Protein AF-A0A9D4T9C3-F1 (afdb_monomer)

Radius of gyration: 26.46 Å; Cα contacts (8 Å, |Δi|>4): 217; chains: 1; bounding box: 83×64×47 Å

Foldseek 3Di:
DDDDDDDDDDPPDDDDDDPPPPDPPPDPDDDPDLAFFKAQWDKDFCVPDPDDCVPCLAQVPDPVRIDGDDSLFFKWKWKWKDKVNHTGIIGIDTHNDFDWDWDWDDDPIIIIITMDIDGRDRRDHDPDDD

Mean predicted aligned error: 14.0 Å

Nearest PDB structures (foldseek):
  2l03-assembly1_A  TM=7.413E-01  e=9.273E-03  Homo sapiens
  2i9b-assembly4_H  TM=7.709E-01  e=1.738E-02  Homo sapiens
  6ion-assembly1_A  TM=6.805E-01  e=1.464E-02  Homo sapiens
  6oaz-assembly1_E  TM=6.525E-01  e=1.383E-02  Homo sapiens

pLDDT: mean 76.68, std 19.52, range [35.78, 95.0]

Secondary structure (DSSP, 8-state):
-------------------------------SS----EEE-EEEETTTSPP-TT-HHHH---GGGEEEPPTT--EEEEEEEEETTEEEEEEEEEESS---EEEEE-SSS-EEEEEEEEES-TT-------

Organism: Rhipicephalus sanguineus (NCBI:txid34632)

Sequence (130 aa):
MGRTCLLVTACLLVAASTVVRAQKRAGDTDFYFGTRVRCHTCDADFTIEKFSVEHPCLVGQRERDVAYCSVNSNFCKVEVTRLNGVLVTYSRRCADKCSPNCYEKGFGMLREQCTYCCRRNPACGEKRKP

Solvent-accessible surface area (backbone atoms only — not comparable to full-atom values): 8320 Å² total; per-residue (Å²): 136,88,85,90,80,88,82,91,78,88,84,85,77,84,79,88,82,87,80,80,78,82,75,83,74,81,80,86,80,81,78,97,62,96,69,61,27,41,19,39,58,41,78,46,53,43,82,82,42,85,80,56,86,79,35,60,75,76,62,64,83,50,80,86,48,49,42,79,35,55,88,73,22,56,28,28,35,32,42,38,33,24,50,74,82,43,76,35,36,44,35,32,34,69,24,63,74,73,72,67,46,71,49,76,49,68,84,96,53,44,36,36,42,35,34,40,59,31,72,62,41,42,85,62,66,82,86,75,78,130

Structure (mmCIF, N/CA/C/O backbone):
data_AF-A0A9D4T9C3-F1
#
_entry.id   AF-A0A9D4T9C3-F1
#
loop_
_atom_site.group_PDB
_atom_site.id
_atom_site.type_symbol
_atom_site.label_atom_id
_atom_site.label_alt_id
_atom_site.label_comp_id
_atom_site.label_asym_id
_atom_site.label_entity_id
_atom_site.label_seq_id
_atom_site.pdbx_PDB_ins_code
_atom_site.Cartn_x
_atom_site.Cartn_y
_atom_site.Cartn_z
_atom_site.occupancy
_atom_site.B_iso_or_equiv
_atom_site.auth_seq_id
_atom_site.auth_comp_id
_atom_site.auth_asym_id
_atom_site.auth_atom_id
_atom_site.pdbx_PDB_model_num
ATOM 1 N N . MET A 1 1 ? 65.565 -52.895 27.177 1.00 40.53 1 MET A N 1
ATOM 2 C CA . MET A 1 1 ? 66.520 -52.455 26.133 1.00 40.53 1 MET A CA 1
ATOM 3 C C . MET A 1 1 ? 65.801 -52.502 24.786 1.00 40.53 1 MET A C 1
ATOM 5 O O . MET A 1 1 ? 65.152 -53.505 24.541 1.00 40.53 1 MET A O 1
ATOM 9 N N . GLY A 1 2 ? 65.884 -51.431 23.976 1.00 39.91 2 GLY A N 1
ATOM 10 C CA . GLY A 1 2 ? 65.265 -51.291 22.633 1.00 39.91 2 GLY A CA 1
ATOM 11 C C . GLY A 1 2 ? 63.820 -50.761 22.683 1.00 39.91 2 GLY A C 1
ATOM 12 O O . GLY A 1 2 ? 62.939 -51.532 23.018 1.00 39.91 2 GLY A O 1
ATOM 13 N N . ARG A 1 3 ? 63.461 -49.468 22.589 1.00 46.53 3 ARG A N 1
ATOM 14 C CA . ARG A 1 3 ? 63.730 -48.352 21.645 1.00 46.53 3 ARG A CA 1
ATOM 15 C C . ARG A 1 3 ? 63.112 -48.514 20.236 1.00 46.53 3 ARG A C 1
ATOM 17 O O . ARG A 1 3 ? 63.679 -49.222 19.417 1.00 46.53 3 ARG A O 1
ATOM 24 N N . THR A 1 4 ? 62.077 -47.680 19.984 1.00 46.41 4 THR A N 1
ATOM 25 C CA . THR A 1 4 ? 61.713 -46.956 18.724 1.00 46.41 4 THR A CA 1
ATOM 26 C C . THR A 1 4 ? 61.231 -47.791 17.516 1.00 46.41 4 THR A C 1
ATOM 28 O O . THR A 1 4 ? 61.743 -48.870 17.296 1.00 46.41 4 THR A O 1
ATOM 31 N N . CYS A 1 5 ? 60.278 -47.395 16.654 1.00 42.78 5 CYS A N 1
ATOM 32 C CA . CYS A 1 5 ? 59.770 -46.078 16.244 1.00 42.78 5 CYS A CA 1
ATOM 33 C C . CYS A 1 5 ? 58.442 -46.219 15.441 1.00 42.78 5 CYS A C 1
ATOM 35 O O . CYS A 1 5 ? 58.304 -47.191 14.713 1.00 42.78 5 CYS A O 1
ATOM 37 N N . LEU A 1 6 ? 57.562 -45.203 15.537 1.00 45.16 6 LEU A N 1
ATOM 38 C CA . LEU A 1 6 ? 56.653 -44.621 14.509 1.00 45.16 6 LEU A CA 1
ATOM 39 C C . LEU A 1 6 ? 55.773 -45.580 13.663 1.00 45.16 6 LEU A C 1
ATOM 41 O O . LEU A 1 6 ? 56.267 -46.395 12.903 1.00 45.16 6 LEU A O 1
ATOM 45 N N . LEU A 1 7 ? 54.443 -45.458 13.661 1.00 48.38 7 LEU A N 1
ATOM 46 C CA . LEU A 1 7 ? 53.737 -44.366 12.979 1.00 48.38 7 LEU A CA 1
ATOM 47 C C . LEU A 1 7 ? 52.350 -44.109 13.595 1.00 48.38 7 LEU A C 1
ATOM 49 O O . LEU A 1 7 ? 51.458 -44.952 13.594 1.00 48.38 7 LEU A O 1
ATOM 53 N N . VAL A 1 8 ? 52.192 -42.877 14.070 1.00 51.91 8 VAL A N 1
ATOM 54 C CA . VAL A 1 8 ? 50.925 -42.173 14.263 1.00 51.91 8 VAL A CA 1
ATOM 55 C C . VAL A 1 8 ? 50.353 -41.859 12.883 1.00 51.91 8 VAL A C 1
ATOM 57 O O . VAL A 1 8 ? 51.061 -41.250 12.087 1.00 51.91 8 VAL A O 1
ATOM 60 N N . THR A 1 9 ? 49.094 -42.202 12.602 1.00 54.12 9 THR A N 1
ATOM 61 C CA . THR A 1 9 ? 48.197 -41.375 11.764 1.00 54.12 9 THR A CA 1
ATOM 62 C C . THR A 1 9 ? 46.753 -41.886 11.802 1.00 54.12 9 THR A C 1
ATOM 64 O O . THR A 1 9 ? 46.384 -42.875 11.184 1.00 54.12 9 THR A O 1
ATOM 67 N N . ALA A 1 10 ? 45.954 -41.180 12.602 1.00 50.75 10 ALA A N 1
ATOM 68 C CA . ALA A 1 10 ? 44.558 -40.802 12.389 1.00 50.75 10 ALA A CA 1
ATOM 69 C C . ALA A 1 10 ? 43.784 -41.460 11.222 1.00 50.75 10 ALA A C 1
ATOM 71 O O . ALA A 1 10 ? 43.971 -41.118 10.059 1.00 50.75 10 ALA A O 1
ATOM 72 N N . CYS A 1 11 ? 42.773 -42.258 11.571 1.00 45.22 11 CYS A N 1
ATOM 73 C CA . CYS A 1 11 ? 41.548 -42.425 10.778 1.00 45.22 11 CYS A CA 1
ATOM 74 C C . CYS A 1 11 ? 40.324 -42.200 11.680 1.00 45.22 11 CYS A C 1
ATOM 76 O O . CYS A 1 11 ? 39.474 -43.062 11.876 1.00 45.22 11 CYS A O 1
ATOM 78 N N . LEU A 1 12 ? 40.263 -41.004 12.268 1.00 51.00 12 LEU A N 1
ATOM 79 C CA . LEU A 1 12 ? 38.994 -40.362 12.595 1.00 51.00 12 LEU A CA 1
ATOM 80 C C . LEU A 1 12 ? 38.427 -39.877 11.268 1.00 51.00 12 LEU A C 1
ATOM 82 O O . LEU A 1 12 ? 39.085 -39.060 10.641 1.00 51.00 12 LEU A O 1
ATOM 86 N N . LEU A 1 13 ? 37.261 -40.371 10.858 1.00 49.94 13 LEU A N 1
ATOM 87 C CA . LEU A 1 13 ? 36.259 -39.634 10.077 1.00 49.94 13 LEU A CA 1
ATOM 88 C C . LEU A 1 13 ? 34.999 -40.508 9.997 1.00 49.94 13 LEU A C 1
ATOM 90 O O . LEU A 1 13 ? 34.750 -41.232 9.036 1.00 49.94 13 LEU A O 1
ATOM 94 N N . VAL A 1 14 ? 34.225 -40.457 11.082 1.00 55.19 14 VAL A N 1
ATOM 95 C CA . VAL A 1 14 ? 32.841 -40.930 11.107 1.00 55.19 14 VAL A CA 1
ATOM 96 C C . VAL A 1 14 ? 32.011 -40.039 10.185 1.00 55.19 14 VAL A C 1
ATOM 98 O O . VAL A 1 14 ? 32.175 -38.820 10.135 1.00 55.19 14 VAL A O 1
ATOM 101 N N . ALA A 1 15 ? 31.161 -40.710 9.424 1.00 52.00 15 ALA A N 1
ATOM 102 C CA . ALA A 1 15 ? 30.376 -40.211 8.320 1.00 52.00 15 ALA A CA 1
ATOM 103 C C . ALA A 1 15 ? 29.289 -39.185 8.694 1.00 52.00 15 ALA A C 1
ATOM 105 O O . ALA A 1 15 ? 28.747 -39.179 9.794 1.00 52.00 15 ALA A O 1
ATOM 106 N N . ALA A 1 16 ? 28.901 -38.444 7.651 1.00 50.81 16 ALA A N 1
ATOM 107 C CA . ALA A 1 16 ? 27.550 -37.968 7.358 1.00 50.81 16 ALA A CA 1
ATOM 108 C C . ALA A 1 16 ? 26.946 -36.870 8.251 1.00 50.81 16 ALA A C 1
ATOM 110 O O . ALA A 1 16 ? 26.355 -37.135 9.291 1.00 50.81 16 ALA A O 1
ATOM 111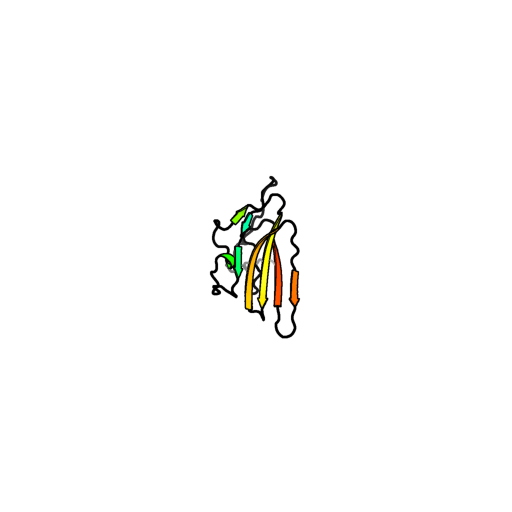 N N . SER A 1 17 ? 26.955 -35.636 7.728 1.00 51.56 17 SER A N 1
ATOM 112 C CA . SER A 1 17 ? 25.736 -34.839 7.465 1.00 51.56 17 SER A CA 1
ATOM 113 C C . SER A 1 17 ? 26.111 -33.502 6.814 1.00 51.56 17 SER A C 1
ATOM 115 O O . SER A 1 17 ? 26.221 -32.469 7.470 1.00 51.56 17 SER A O 1
ATOM 117 N N . THR A 1 18 ? 26.312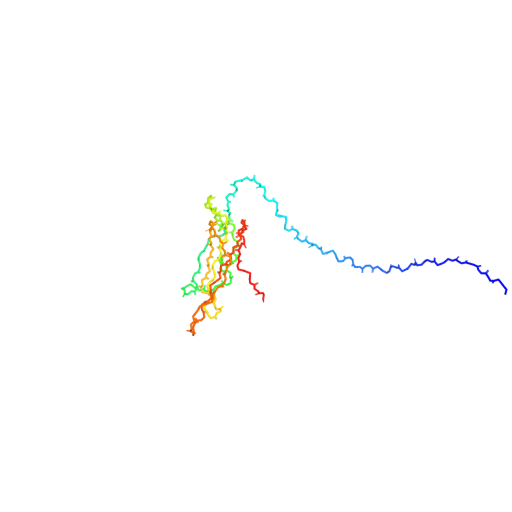 -33.498 5.496 1.00 46.03 18 THR A N 1
ATOM 118 C CA . THR A 1 18 ? 26.357 -32.258 4.710 1.00 46.03 18 THR A CA 1
ATOM 119 C C . THR A 1 18 ? 24.937 -31.715 4.570 1.00 46.03 18 THR A C 1
ATOM 121 O O . THR A 1 18 ? 24.193 -32.113 3.675 1.00 46.03 18 THR A O 1
ATOM 124 N N . VAL A 1 19 ? 24.542 -30.804 5.460 1.00 52.47 19 VAL A N 1
ATOM 125 C CA . VAL A 1 19 ? 23.332 -29.993 5.281 1.00 52.47 19 VAL A CA 1
ATOM 126 C C . VAL A 1 19 ? 23.612 -28.979 4.171 1.00 52.47 19 VAL A C 1
ATOM 128 O O . VAL A 1 19 ? 24.205 -27.924 4.394 1.00 52.47 19 VAL A O 1
ATOM 131 N N . VAL A 1 20 ? 23.196 -29.313 2.949 1.00 50.22 20 VAL A N 1
ATOM 132 C CA . VAL A 1 20 ? 23.179 -28.397 1.804 1.00 50.22 20 VAL A CA 1
ATOM 133 C C . VAL A 1 20 ? 22.111 -27.332 2.069 1.00 50.22 20 VAL A C 1
ATOM 135 O O . VAL A 1 20 ? 20.932 -27.514 1.776 1.00 50.22 20 VAL A O 1
ATOM 138 N N . ARG A 1 21 ? 22.504 -26.194 2.654 1.00 48.88 21 ARG A N 1
ATOM 139 C CA . ARG A 1 21 ? 21.668 -24.986 2.663 1.00 48.88 21 ARG A CA 1
ATOM 140 C C . ARG A 1 21 ? 21.647 -24.411 1.249 1.00 48.88 21 ARG A C 1
ATOM 142 O O . ARG A 1 21 ? 22.556 -23.687 0.849 1.00 48.88 21 ARG A O 1
ATOM 149 N N . ALA A 1 22 ? 20.591 -24.723 0.505 1.00 44.25 22 ALA A N 1
ATOM 150 C CA . ALA A 1 22 ? 20.245 -24.037 -0.731 1.00 44.25 22 ALA A CA 1
ATOM 151 C C . ALA A 1 22 ? 19.934 -22.561 -0.417 1.00 44.25 22 ALA A C 1
ATOM 153 O O . ALA A 1 22 ? 18.824 -22.202 -0.026 1.00 44.25 22 ALA A O 1
ATOM 154 N N . GLN A 1 23 ? 20.936 -21.689 -0.544 1.00 48.19 23 GLN A N 1
ATOM 155 C CA . GLN A 1 23 ? 20.711 -20.249 -0.575 1.00 48.19 23 GLN A CA 1
ATOM 156 C C . GLN A 1 23 ? 19.965 -19.909 -1.868 1.00 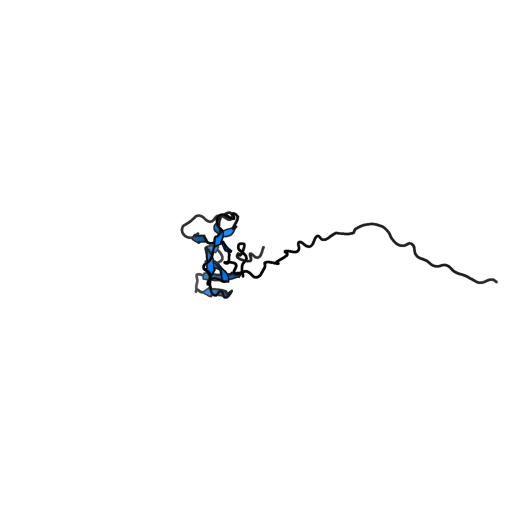48.19 23 GLN A C 1
ATOM 158 O O . GLN A 1 23 ? 20.539 -19.937 -2.956 1.00 48.19 23 GLN A O 1
ATOM 163 N N . LYS A 1 24 ? 18.678 -19.573 -1.744 1.00 41.34 24 LYS A N 1
ATOM 164 C CA . LYS A 1 24 ? 17.878 -18.951 -2.803 1.00 41.34 24 LYS A CA 1
ATOM 165 C C . LYS A 1 24 ? 18.482 -17.574 -3.105 1.00 41.34 24 LYS A C 1
ATOM 167 O O . LYS A 1 24 ? 18.118 -16.578 -2.487 1.00 41.34 24 LYS A O 1
ATOM 172 N N . ARG A 1 25 ? 19.460 -17.530 -4.012 1.00 46.47 25 ARG A N 1
ATOM 173 C CA . ARG A 1 25 ? 19.984 -16.288 -4.587 1.00 46.47 25 ARG A CA 1
ATOM 174 C C . ARG A 1 25 ? 18.878 -15.692 -5.453 1.00 46.47 25 ARG A C 1
ATOM 176 O O . ARG A 1 25 ? 18.630 -16.174 -6.553 1.00 46.47 25 ARG A O 1
ATOM 183 N N . ALA A 1 26 ? 18.193 -14.675 -4.941 1.00 47.91 26 ALA A N 1
ATOM 184 C CA . ALA A 1 26 ? 17.458 -13.753 -5.793 1.00 47.91 26 ALA A CA 1
ATOM 185 C C . ALA A 1 26 ? 18.510 -12.980 -6.599 1.00 47.91 26 ALA A C 1
ATOM 187 O O . ALA A 1 26 ? 19.133 -12.051 -6.090 1.00 47.91 26 ALA A O 1
ATOM 188 N N . GLY A 1 27 ? 18.796 -13.467 -7.806 1.00 40.28 27 GLY A N 1
ATOM 189 C CA . GLY A 1 27 ? 19.576 -12.734 -8.790 1.00 40.28 27 GLY A CA 1
ATOM 190 C C . GLY A 1 27 ? 18.757 -11.539 -9.249 1.00 40.28 27 GLY A C 1
ATOM 191 O O . GLY A 1 27 ? 17.808 -11.705 -10.005 1.00 40.28 27 GLY A O 1
ATOM 192 N N . ASP A 1 28 ? 19.104 -10.360 -8.748 1.00 47.97 28 ASP A N 1
ATOM 193 C CA . ASP A 1 28 ? 18.671 -9.088 -9.315 1.00 47.97 28 ASP A CA 1
ATOM 194 C C . ASP A 1 28 ? 19.745 -8.660 -10.321 1.00 47.97 28 ASP A C 1
ATOM 196 O O . ASP A 1 28 ? 20.737 -8.012 -9.986 1.00 47.97 28 ASP A O 1
ATOM 200 N N . THR A 1 29 ? 19.603 -9.150 -11.548 1.00 54.31 29 THR A N 1
ATOM 201 C CA . THR A 1 29 ? 20.346 -8.659 -12.710 1.00 54.31 29 THR A CA 1
ATOM 202 C C . THR A 1 29 ? 19.337 -8.237 -13.757 1.00 54.31 29 THR A C 1
ATOM 204 O O . THR A 1 29 ? 19.096 -8.982 -14.702 1.00 54.31 29 THR A O 1
ATOM 207 N N . ASP A 1 30 ? 18.763 -7.044 -13.601 1.00 50.00 30 ASP A N 1
ATOM 208 C CA . ASP A 1 30 ? 17.965 -6.426 -14.658 1.00 50.00 30 ASP A CA 1
ATOM 209 C C . ASP A 1 30 ? 18.691 -5.234 -15.301 1.00 50.00 30 ASP A C 1
ATOM 211 O O . ASP A 1 30 ? 18.875 -4.152 -14.740 1.00 50.00 30 ASP A O 1
ATOM 215 N N . PHE A 1 31 ? 19.112 -5.528 -16.529 1.00 44.06 31 PHE A N 1
ATOM 216 C CA . PHE A 1 31 ? 19.665 -4.716 -17.604 1.00 44.06 31 PHE A CA 1
ATOM 217 C C . PHE A 1 31 ? 19.217 -3.240 -17.673 1.00 44.06 31 PHE A C 1
ATOM 219 O O . PHE A 1 31 ? 18.037 -2.888 -17.596 1.00 44.06 31 PHE A O 1
ATOM 226 N N . TYR A 1 32 ? 20.194 -2.376 -17.962 1.00 51.34 32 TYR A N 1
ATOM 227 C CA . TYR A 1 32 ? 20.041 -0.955 -18.277 1.00 51.34 32 TYR A CA 1
ATOM 228 C C . TYR A 1 32 ? 19.405 -0.738 -19.665 1.00 51.34 32 TYR A C 1
ATOM 230 O O . TYR A 1 32 ? 20.115 -0.554 -20.645 1.00 51.34 32 TYR A O 1
ATOM 238 N N . PHE A 1 33 ? 18.073 -0.705 -19.752 1.00 46.19 33 PHE A N 1
ATOM 239 C CA . PHE A 1 33 ? 17.349 -0.168 -20.917 1.00 46.19 33 PHE A CA 1
ATOM 240 C C . PHE A 1 33 ? 16.020 0.451 -20.492 1.00 46.19 33 PHE A C 1
ATOM 242 O O . PHE A 1 33 ? 15.016 -0.244 -20.496 1.00 46.19 33 PHE A O 1
ATOM 249 N N . GLY A 1 34 ? 16.000 1.741 -20.126 1.00 56.97 34 GLY A N 1
ATOM 250 C CA . GLY A 1 34 ? 14.783 2.582 -20.095 1.00 56.97 34 GLY A CA 1
ATOM 251 C C . GLY A 1 34 ? 13.496 1.953 -19.530 1.00 56.97 34 GLY A C 1
ATOM 252 O O . GLY A 1 34 ? 12.401 2.286 -19.984 1.00 56.97 34 GLY A O 1
ATOM 253 N N . THR A 1 35 ? 13.608 1.001 -18.602 1.00 67.50 35 THR A N 1
ATOM 254 C CA . THR A 1 35 ? 12.532 0.061 -18.296 1.00 67.50 35 THR A CA 1
ATOM 255 C C . THR A 1 35 ? 11.547 0.742 -17.366 1.00 67.50 35 THR A C 1
ATOM 257 O O . THR A 1 35 ? 11.882 1.064 -16.223 1.00 67.50 35 THR A O 1
ATOM 260 N N . ARG A 1 36 ? 10.330 0.991 -17.866 1.00 79.50 36 ARG A N 1
ATOM 261 C CA . ARG A 1 36 ? 9.242 1.554 -17.060 1.00 79.50 36 ARG A CA 1
ATOM 262 C C . ARG A 1 36 ? 9.023 0.677 -15.835 1.00 79.50 36 ARG A C 1
ATOM 264 O O . ARG A 1 36 ? 8.916 -0.545 -15.947 1.00 79.50 36 ARG A O 1
ATOM 271 N N . VAL A 1 37 ? 8.964 1.315 -14.672 1.00 87.94 37 VAL A N 1
ATOM 272 C CA . VAL A 1 37 ? 8.731 0.622 -13.409 1.00 87.94 37 VAL A 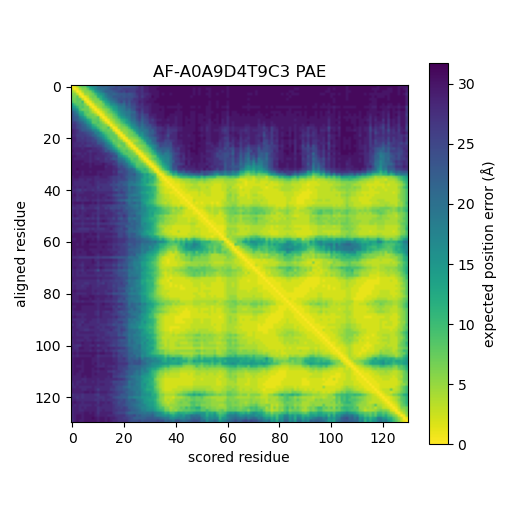CA 1
ATOM 273 C C . VAL A 1 37 ? 7.366 -0.055 -13.450 1.00 87.94 37 VAL A C 1
ATOM 275 O O . VAL A 1 37 ? 6.392 0.515 -13.936 1.00 87.94 37 VAL A O 1
ATOM 278 N N . ARG A 1 38 ? 7.309 -1.288 -12.954 1.00 89.38 38 ARG A N 1
ATOM 279 C CA . ARG A 1 38 ? 6.080 -2.065 -12.829 1.00 89.38 38 ARG A CA 1
ATOM 280 C C . ARG A 1 38 ? 5.751 -2.216 -11.353 1.00 89.38 38 ARG A C 1
ATOM 282 O O . ARG A 1 38 ? 6.584 -2.708 -10.595 1.00 89.38 38 ARG A O 1
ATOM 289 N N . CYS A 1 39 ? 4.559 -1.785 -10.960 1.00 89.62 39 CYS A N 1
ATOM 290 C CA . CYS A 1 39 ? 4.099 -1.841 -9.576 1.00 89.62 39 CYS A CA 1
ATOM 291 C C . CYS A 1 39 ? 2.692 -2.419 -9.513 1.00 89.62 39 CYS A C 1
ATOM 293 O O . CYS A 1 39 ? 1.880 -2.178 -10.405 1.00 89.62 39 CYS A O 1
ATOM 295 N N . HIS A 1 40 ? 2.381 -3.119 -8.424 1.00 90.06 40 HIS A N 1
ATOM 296 C CA . HIS A 1 40 ? 0.987 -3.348 -8.077 1.00 90.06 40 HIS A CA 1
ATOM 297 C C . HIS A 1 40 ? 0.316 -2.026 -7.715 1.00 90.06 40 HIS A C 1
ATOM 299 O O . HIS A 1 40 ? 0.861 -1.258 -6.920 1.00 90.06 40 HIS A O 1
ATOM 305 N N . THR A 1 41 ? -0.857 -1.776 -8.287 1.00 89.50 41 THR A N 1
ATOM 306 C CA . THR A 1 41 ? -1.657 -0.584 -7.996 1.00 89.50 41 THR A CA 1
ATOM 307 C C . THR A 1 41 ? -3.035 -0.999 -7.522 1.00 89.50 41 THR A C 1
ATOM 309 O O . THR A 1 41 ? -3.753 -1.683 -8.246 1.00 89.50 41 THR A O 1
ATOM 312 N N . CYS A 1 42 ? -3.391 -0.612 -6.305 1.00 91.31 42 CYS A N 1
ATOM 313 C CA . CYS A 1 42 ? -4.673 -0.938 -5.700 1.00 91.31 42 CYS A CA 1
ATOM 314 C C . CYS A 1 42 ? -4.939 -0.006 -4.523 1.00 91.31 42 CYS A C 1
ATOM 316 O O . CYS A 1 42 ? -4.003 0.537 -3.936 1.00 91.31 42 CYS A O 1
ATOM 318 N N . ASP A 1 43 ? -6.203 0.132 -4.160 1.00 92.88 43 ASP A N 1
ATOM 319 C CA . ASP A 1 43 ? -6.628 0.859 -2.976 1.00 92.88 43 ASP A CA 1
ATOM 320 C C . ASP A 1 43 ? -7.676 0.014 -2.255 1.00 92.88 43 ASP A C 1
ATOM 322 O O . ASP A 1 43 ? -8.529 -0.591 -2.905 1.00 92.88 43 ASP A O 1
ATOM 326 N N . ALA A 1 44 ? -7.544 -0.117 -0.940 1.00 93.50 44 ALA A N 1
ATOM 327 C CA . ALA A 1 44 ? -8.465 -0.867 -0.105 1.00 93.50 44 ALA A CA 1
ATOM 328 C C . ALA A 1 44 ? -8.762 -0.067 1.162 1.00 93.50 44 ALA A C 1
ATOM 330 O O . ALA A 1 44 ? -7.842 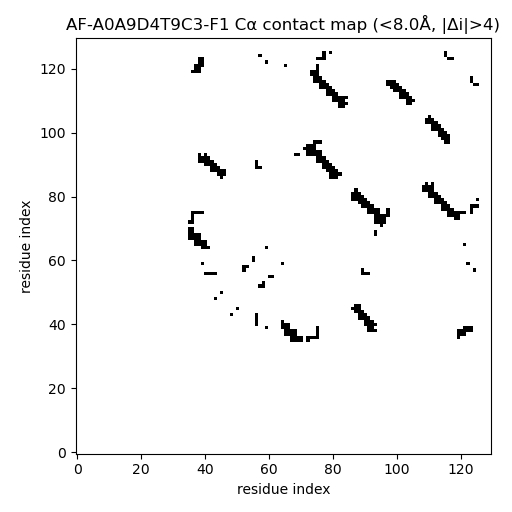0.283 1.913 1.00 93.50 44 ALA A O 1
ATOM 331 N N . ASP A 1 45 ? -10.049 0.172 1.402 1.00 94.75 45 ASP A N 1
ATOM 332 C CA . ASP A 1 45 ? -10.565 0.831 2.596 1.00 94.75 45 ASP A CA 1
ATOM 333 C C . ASP A 1 45 ? -11.457 -0.137 3.383 1.00 94.75 45 ASP A C 1
ATOM 335 O O . ASP A 1 45 ? -12.626 -0.369 3.071 1.00 94.75 45 ASP A O 1
ATOM 339 N N . PHE A 1 46 ? -10.886 -0.702 4.442 1.00 94.44 46 PHE A N 1
ATOM 340 C CA . PHE A 1 46 ? -11.542 -1.660 5.326 1.00 94.44 46 PHE A CA 1
ATOM 341 C C . PHE A 1 46 ? -12.431 -0.997 6.386 1.00 94.44 46 PHE A C 1
ATOM 343 O O . PHE A 1 46 ? -12.967 -1.686 7.253 1.00 94.44 46 PHE A O 1
ATOM 350 N N . THR A 1 47 ? -12.585 0.331 6.357 1.00 90.56 47 THR A N 1
ATOM 351 C CA . THR A 1 47 ? -13.631 1.005 7.143 1.00 90.56 47 THR A CA 1
ATOM 352 C C . THR A 1 47 ? -15.004 0.861 6.493 1.00 90.56 47 THR A C 1
ATOM 354 O O . THR A 1 47 ? -16.018 0.902 7.187 1.00 90.56 47 THR A O 1
ATOM 357 N N . ILE A 1 48 ? -15.024 0.658 5.173 1.00 90.94 48 ILE A N 1
ATOM 358 C CA . ILE A 1 48 ? -16.232 0.502 4.361 1.00 90.94 48 ILE A CA 1
ATOM 359 C C . ILE A 1 48 ? -16.382 -0.959 3.931 1.00 90.94 48 ILE A C 1
ATOM 361 O O . ILE A 1 48 ? -17.466 -1.535 4.022 1.00 90.94 48 ILE A O 1
ATOM 365 N N . GLU A 1 49 ? -15.291 -1.573 3.474 1.00 90.75 49 GLU A N 1
ATOM 366 C CA . GLU A 1 49 ? -15.281 -2.942 2.968 1.00 90.75 49 GLU A CA 1
ATOM 367 C C . GLU A 1 49 ? -14.897 -3.959 4.048 1.00 90.75 49 GLU A C 1
ATOM 369 O O . GLU A 1 49 ? -14.185 -3.668 5.011 1.00 90.75 49 GLU A O 1
ATOM 374 N N . LYS A 1 50 ? -15.338 -5.211 3.884 1.00 89.75 50 LYS A N 1
ATOM 375 C CA . LYS A 1 50 ? -15.002 -6.276 4.833 1.00 89.75 50 LYS A CA 1
ATOM 376 C C . LYS A 1 50 ? -13.524 -6.647 4.716 1.00 89.75 50 LYS A C 1
ATOM 378 O O . LYS A 1 50 ? -13.063 -7.088 3.665 1.00 89.75 50 LYS A O 1
ATOM 383 N N . PHE A 1 51 ? -12.806 -6.571 5.834 1.00 90.94 51 PHE A N 1
ATOM 384 C CA . PHE A 1 51 ? -11.429 -7.044 5.909 1.00 90.94 51 PHE A CA 1
ATOM 385 C C . PHE A 1 51 ? -11.311 -8.538 5.560 1.00 90.94 51 PHE A C 1
ATOM 387 O O . PHE A 1 51 ? -12.031 -9.384 6.098 1.00 90.94 51 PHE A O 1
ATOM 394 N N . SER A 1 52 ? -10.353 -8.860 4.689 1.00 89.56 52 SER A N 1
ATOM 395 C CA . SER A 1 52 ? -9.948 -10.226 4.353 1.00 89.56 52 SER A CA 1
ATOM 396 C C . SER A 1 52 ? -8.430 -10.298 4.223 1.00 89.56 52 SER A C 1
ATOM 398 O O . SER A 1 52 ? -7.813 -9.453 3.579 1.00 89.56 52 SER A O 1
ATOM 400 N N . VAL A 1 53 ? -7.811 -11.329 4.800 1.00 87.06 53 VAL A N 1
ATOM 401 C CA . VAL A 1 53 ? -6.354 -11.540 4.712 1.00 87.06 53 VAL A CA 1
ATOM 402 C C . VAL A 1 53 ? -5.920 -11.844 3.275 1.00 87.06 53 VAL A C 1
ATOM 404 O O . VAL A 1 53 ? -4.812 -11.490 2.872 1.00 87.06 53 VAL A O 1
ATOM 407 N N . GLU A 1 54 ? -6.818 -12.442 2.496 1.00 87.75 54 GLU A N 1
ATOM 408 C CA . GLU A 1 54 ? -6.623 -12.810 1.093 1.00 87.75 54 GLU A CA 1
ATOM 409 C C . GLU A 1 54 ? -6.996 -11.677 0.128 1.00 87.75 54 GLU A C 1
ATOM 411 O O . GLU A 1 54 ? -7.042 -11.881 -1.085 1.00 87.75 54 GLU A O 1
ATOM 416 N N . HIS A 1 55 ? -7.266 -10.471 0.645 1.00 88.94 55 HIS A N 1
ATOM 417 C CA . HIS A 1 55 ? -7.644 -9.340 -0.190 1.00 88.94 55 HIS A CA 1
ATOM 418 C C . HIS A 1 55 ? -6.568 -9.090 -1.265 1.00 88.94 55 HIS A C 1
ATOM 420 O O . HIS A 1 55 ? -5.378 -9.000 -0.926 1.00 88.94 55 HIS A O 1
ATOM 426 N N . PRO A 1 56 ? -6.941 -8.944 -2.552 1.00 86.44 56 PRO A N 1
ATOM 427 C CA . PRO A 1 56 ? -5.983 -8.868 -3.658 1.00 86.44 56 PRO A CA 1
ATOM 428 C C . PRO A 1 56 ? -4.960 -7.745 -3.463 1.00 86.44 56 PRO A C 1
ATOM 430 O O . PRO A 1 56 ? -3.775 -7.927 -3.747 1.00 86.44 56 PRO A O 1
ATOM 433 N N . CYS A 1 57 ? -5.391 -6.627 -2.868 1.00 88.06 57 CYS A N 1
ATOM 434 C CA . CYS A 1 57 ? -4.508 -5.502 -2.578 1.00 88.06 57 CYS A CA 1
ATOM 435 C C . CYS A 1 57 ? -3.440 -5.809 -1.510 1.00 88.06 57 CYS A C 1
ATOM 437 O O . CYS A 1 57 ? -2.327 -5.292 -1.583 1.00 88.06 57 CYS A O 1
ATOM 439 N N . LEU A 1 58 ? -3.731 -6.694 -0.550 1.00 88.00 58 LEU A N 1
ATOM 440 C CA . LEU A 1 58 ? -2.779 -7.088 0.492 1.00 88.00 58 LEU A CA 1
ATOM 441 C C . LEU A 1 58 ? -1.769 -8.114 -0.017 1.00 88.00 58 LEU A C 1
ATOM 443 O O . LEU A 1 58 ? -0.580 -8.011 0.288 1.00 88.00 58 LEU A O 1
ATOM 447 N N . VAL A 1 59 ? -2.227 -9.106 -0.779 1.00 83.88 59 VAL A N 1
ATOM 448 C CA . VAL A 1 59 ? -1.390 -10.258 -1.132 1.00 83.88 59 VAL A CA 1
ATOM 449 C C . VAL A 1 59 ? -0.621 -10.046 -2.438 1.00 83.88 59 VAL A C 1
ATOM 451 O O . VAL A 1 59 ? 0.486 -10.554 -2.570 1.00 83.88 59 VAL A O 1
ATOM 454 N N . GLY A 1 60 ? -1.139 -9.252 -3.384 1.00 71.19 60 GLY A N 1
ATOM 455 C CA . GLY A 1 60 ? -0.478 -9.030 -4.678 1.00 71.19 60 GLY A CA 1
ATOM 456 C C . GLY A 1 60 ? -0.281 -10.322 -5.473 1.00 71.19 60 GLY A C 1
ATOM 457 O O . GLY A 1 60 ? 0.819 -10.597 -5.936 1.00 71.19 60 GLY A O 1
ATOM 458 N N . GLN A 1 61 ? -1.315 -11.164 -5.569 1.00 62.72 61 GLN A N 1
ATOM 459 C CA . GLN A 1 61 ? -1.172 -12.513 -6.136 1.00 62.72 61 GLN A CA 1
ATOM 460 C C . GLN A 1 61 ? -1.226 -12.587 -7.661 1.00 62.72 61 GLN A C 1
ATOM 462 O O . GLN A 1 61 ? -0.886 -13.626 -8.224 1.00 62.72 61 GLN A O 1
ATOM 467 N N . ARG A 1 62 ? -1.703 -11.550 -8.352 1.00 65.19 62 ARG A N 1
ATOM 468 C CA . ARG A 1 62 ? -2.008 -11.658 -9.781 1.00 65.19 62 ARG A CA 1
ATOM 469 C C . ARG A 1 62 ? -1.141 -10.709 -10.579 1.00 65.19 62 ARG A C 1
ATOM 471 O O . ARG A 1 62 ? -1.271 -9.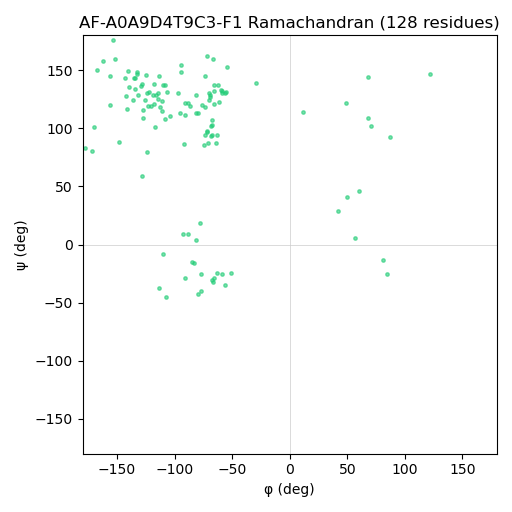504 -10.432 1.00 65.19 62 ARG A O 1
ATOM 478 N N . GLU A 1 63 ? -0.352 -11.241 -11.513 1.00 66.12 63 GLU A N 1
ATOM 479 C CA . GLU A 1 63 ? 0.368 -10.437 -12.519 1.00 66.12 63 GLU A CA 1
ATOM 480 C C . GLU A 1 63 ? -0.546 -9.449 -13.264 1.00 66.12 63 GLU A C 1
ATOM 482 O O . GLU A 1 63 ? -0.079 -8.413 -13.725 1.00 66.12 63 GLU A O 1
ATOM 487 N N . ARG A 1 64 ? -1.858 -9.725 -13.329 1.00 64.56 64 ARG A N 1
ATOM 488 C CA . ARG A 1 64 ? -2.864 -8.826 -13.921 1.00 64.56 64 ARG A CA 1
ATOM 489 C C . ARG A 1 64 ? -3.011 -7.489 -13.189 1.00 64.56 64 ARG A C 1
ATOM 491 O O . ARG A 1 64 ? -3.412 -6.519 -13.817 1.00 64.56 64 ARG A O 1
ATOM 498 N N . ASP A 1 65 ? -2.665 -7.433 -11.906 1.00 74.06 65 ASP A N 1
ATOM 499 C CA . ASP A 1 65 ? -2.781 -6.222 -11.086 1.00 74.06 65 ASP A CA 1
ATOM 500 C C . ASP A 1 65 ? -1.477 -5.404 -11.093 1.00 74.06 65 ASP A C 1
ATOM 502 O O . ASP A 1 65 ? -1.301 -4.492 -10.281 1.00 74.06 65 ASP A O 1
ATOM 506 N N . VAL A 1 66 ? -0.514 -5.771 -11.949 1.00 82.88 66 VAL A N 1
ATOM 507 C CA . VAL A 1 66 ? 0.737 -5.039 -12.153 1.00 82.88 66 VAL A CA 1
ATOM 508 C C . VAL A 1 66 ? 0.534 -4.029 -13.277 1.00 82.88 66 VAL A C 1
ATOM 510 O O . VAL A 1 66 ? 0.415 -4.393 -14.446 1.00 82.88 66 VAL A O 1
ATOM 513 N N . ALA A 1 67 ? 0.545 -2.747 -12.931 1.00 85.06 67 ALA A N 1
ATOM 514 C CA . ALA A 1 67 ? 0.458 -1.663 -13.896 1.00 85.06 67 ALA A CA 1
ATOM 515 C C . ALA A 1 67 ? 1.853 -1.154 -14.287 1.00 85.06 67 ALA A C 1
ATOM 517 O O . ALA A 1 67 ? 2.797 -1.148 -13.487 1.00 85.06 67 ALA A O 1
ATOM 518 N N . TYR A 1 68 ? 1.974 -0.683 -15.530 1.00 89.06 68 TYR A N 1
ATOM 519 C CA . TYR A 1 68 ? 3.133 0.089 -15.968 1.00 89.06 68 TYR A CA 1
ATOM 520 C C . TYR A 1 68 ? 3.025 1.509 -15.422 1.00 89.06 68 TYR A C 1
ATOM 522 O O . TYR A 1 68 ? 2.080 2.234 -15.730 1.00 89.06 68 TYR A O 1
ATOM 530 N N . CYS A 1 69 ? 4.009 1.914 -14.628 1.00 89.56 6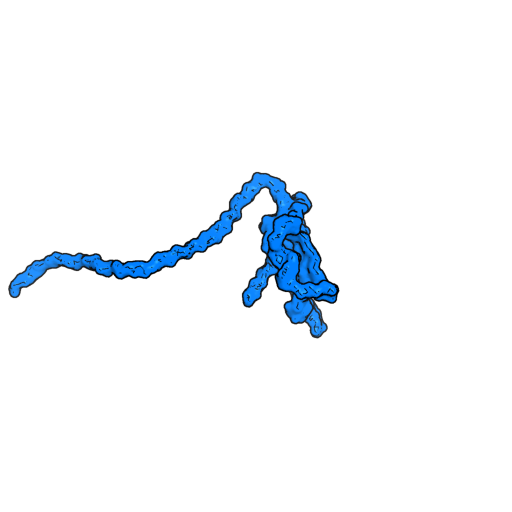9 CYS A N 1
ATOM 531 C CA . CYS A 1 69 ? 4.078 3.265 -14.105 1.00 89.56 6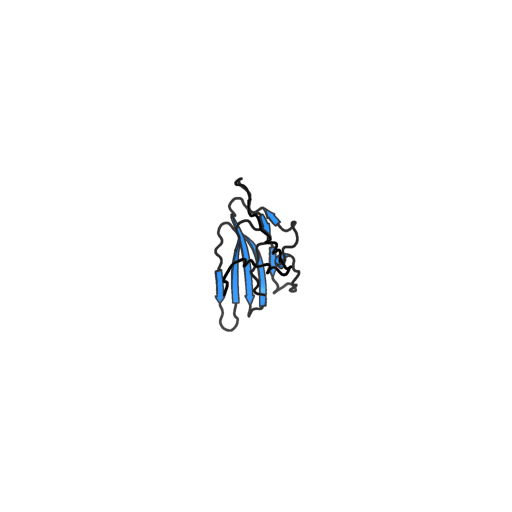9 CYS A CA 1
ATOM 532 C C . CYS A 1 69 ? 4.451 4.279 -15.197 1.00 89.56 69 CYS A C 1
ATOM 534 O O . CYS A 1 69 ? 5.011 3.935 -16.245 1.00 89.56 69 CYS A O 1
ATOM 536 N N . SER A 1 70 ? 4.175 5.556 -14.914 1.00 90.06 70 SER A N 1
ATOM 537 C CA . SER A 1 70 ? 4.668 6.673 -15.722 1.00 90.06 70 SER A CA 1
ATOM 538 C C . SER A 1 70 ? 6.193 6.619 -15.855 1.00 90.06 70 SER A C 1
ATOM 540 O O . SER A 1 70 ? 6.891 6.125 -14.971 1.00 90.06 70 SER A O 1
ATOM 542 N N . VAL A 1 71 ? 6.724 7.174 -16.944 1.00 87.44 71 VAL A N 1
ATOM 543 C CA . VAL A 1 71 ? 8.173 7.266 -17.199 1.00 87.44 71 VAL A CA 1
ATOM 544 C C . VAL A 1 71 ? 8.937 8.026 -16.110 1.00 87.44 71 VAL A C 1
ATOM 546 O O . VAL A 1 71 ? 10.116 7.762 -15.904 1.00 87.44 71 VAL A O 1
ATOM 549 N N . ASN A 1 72 ? 8.264 8.919 -15.382 1.00 89.62 72 ASN A N 1
ATOM 550 C CA . ASN A 1 72 ? 8.865 9.683 -14.285 1.00 89.62 72 ASN A CA 1
ATOM 551 C C . ASN A 1 72 ? 8.852 8.923 -12.949 1.00 89.62 72 ASN A C 1
ATOM 553 O O . ASN A 1 72 ? 9.563 9.291 -12.009 1.00 89.62 72 ASN A O 1
ATOM 557 N N . SER A 1 73 ? 8.061 7.852 -12.864 1.00 90.44 73 SER A N 1
ATOM 558 C CA . SER A 1 73 ? 7.864 7.097 -11.637 1.00 90.44 73 SER A CA 1
ATOM 559 C C . SER A 1 73 ? 8.935 6.034 -11.485 1.00 90.44 73 SER A C 1
ATOM 561 O O . SER A 1 73 ? 9.058 5.118 -12.294 1.00 90.44 73 SER A O 1
ATOM 563 N N . ASN A 1 74 ? 9.701 6.148 -10.404 1.00 90.25 74 ASN A N 1
ATOM 564 C CA . ASN A 1 74 ? 10.863 5.303 -10.142 1.00 90.25 74 ASN A CA 1
ATOM 565 C C . ASN A 1 74 ? 10.646 4.327 -8.974 1.00 90.25 74 ASN A C 1
ATOM 567 O O . ASN A 1 74 ? 11.477 3.445 -8.738 1.00 90.25 74 ASN A O 1
ATOM 571 N N . PHE A 1 75 ? 9.537 4.471 -8.243 1.00 92.12 75 PHE A N 1
ATOM 572 C CA . PHE A 1 75 ? 9.274 3.746 -7.006 1.00 92.12 75 PHE A CA 1
ATOM 573 C C . PHE A 1 75 ? 7.866 3.155 -6.974 1.00 92.12 75 PHE A C 1
ATOM 575 O O . PHE A 1 75 ? 6.908 3.768 -7.445 1.00 92.12 75 PHE A O 1
ATOM 582 N N . CYS A 1 76 ? 7.744 1.997 -6.329 1.00 92.06 76 CYS A N 1
ATOM 583 C CA . CYS A 1 76 ? 6.472 1.493 -5.827 1.00 92.06 76 CYS A CA 1
ATOM 584 C C . CYS A 1 76 ? 6.309 1.986 -4.390 1.00 92.06 76 CYS A C 1
ATOM 586 O O . CYS A 1 76 ? 7.168 1.728 -3.540 1.00 92.06 76 CYS A O 1
ATOM 588 N N . LYS A 1 77 ? 5.226 2.718 -4.138 1.00 93.69 77 LYS A N 1
ATOM 589 C CA . LYS A 1 77 ? 4.863 3.274 -2.838 1.00 93.69 77 LYS A CA 1
ATOM 590 C C . LYS A 1 77 ? 3.694 2.485 -2.266 1.00 93.69 77 LYS A C 1
ATOM 592 O O . LYS A 1 77 ? 2.692 2.281 -2.948 1.00 93.69 77 LYS A O 1
ATOM 597 N N . VAL A 1 78 ? 3.822 2.084 -1.009 1.00 94.50 78 VAL A N 1
ATOM 598 C CA . VAL A 1 78 ? 2.756 1.438 -0.243 1.00 94.50 78 VAL A CA 1
ATOM 599 C C . VAL A 1 78 ? 2.437 2.314 0.954 1.00 94.50 78 VAL A C 1
ATOM 601 O O . VAL A 1 78 ? 3.344 2.702 1.687 1.00 94.50 78 VAL A O 1
ATOM 604 N N . GLU A 1 79 ? 1.166 2.632 1.144 1.00 94.75 79 GLU A N 1
ATOM 605 C CA . GLU A 1 79 ? 0.668 3.371 2.297 1.00 94.75 79 GLU A CA 1
ATOM 606 C C . GLU A 1 79 ? -0.270 2.490 3.100 1.00 94.75 79 GLU A C 1
ATOM 608 O O . GLU A 1 79 ? -1.200 1.890 2.568 1.00 94.75 79 GLU A O 1
ATOM 613 N N . VAL A 1 80 ? 0.001 2.416 4.394 1.00 94.94 80 VAL A N 1
ATOM 614 C CA . VAL A 1 80 ? -0.733 1.594 5.343 1.00 94.94 80 VAL A CA 1
ATOM 615 C C . VAL A 1 80 ? -1.194 2.511 6.455 1.00 94.94 80 VAL A C 1
ATOM 617 O O . VAL A 1 80 ? -0.369 3.196 7.059 1.00 94.94 80 VAL A O 1
ATOM 620 N N . THR A 1 81 ? -2.495 2.536 6.722 1.00 93.81 81 THR A N 1
ATOM 621 C CA . THR A 1 81 ? -3.041 3.256 7.874 1.00 93.81 81 THR A CA 1
ATOM 622 C C . THR A 1 81 ? -3.636 2.262 8.848 1.00 93.81 81 THR A C 1
ATOM 624 O O . THR A 1 81 ? -4.450 1.413 8.469 1.00 93.81 81 THR A O 1
ATOM 627 N N . ARG A 1 82 ? -3.255 2.396 10.116 1.00 93.56 82 ARG A N 1
ATOM 628 C CA . ARG A 1 82 ? -3.812 1.634 11.227 1.00 93.56 82 ARG A CA 1
ATOM 629 C C . ARG A 1 82 ? -4.477 2.581 12.219 1.00 93.56 82 ARG A C 1
ATOM 631 O O . ARG A 1 82 ? -3.943 3.647 12.519 1.00 93.56 82 ARG A O 1
ATOM 638 N N . LEU A 1 83 ? -5.642 2.192 12.724 1.00 93.50 83 LEU A N 1
ATOM 639 C CA . LEU A 1 83 ? -6.320 2.858 13.834 1.00 93.50 83 LEU A CA 1
ATOM 640 C C . LEU A 1 83 ? -6.318 1.911 15.029 1.00 93.50 83 LEU A C 1
ATOM 642 O O . LEU A 1 83 ? -6.849 0.808 14.942 1.00 93.50 83 LEU A O 1
ATOM 646 N N . ASN A 1 84 ? -5.683 2.319 16.128 1.00 91.19 84 ASN A N 1
ATOM 647 C CA . ASN A 1 84 ? -5.473 1.494 17.321 1.00 91.19 84 ASN A CA 1
ATOM 648 C C . ASN A 1 84 ? -4.884 0.105 16.981 1.00 91.19 84 ASN A C 1
ATOM 650 O O . ASN A 1 84 ? -5.323 -0.917 17.502 1.00 91.19 84 ASN A O 1
ATOM 654 N N . GLY A 1 85 ? -3.929 0.062 16.043 1.00 88.31 85 GLY A N 1
ATOM 655 C CA . GLY A 1 85 ? -3.290 -1.168 15.553 1.00 88.31 85 GLY A CA 1
ATOM 656 C C . GLY A 1 85 ? -4.090 -1.956 14.502 1.00 88.31 85 GLY A C 1
ATOM 657 O O . GLY A 1 85 ? -3.522 -2.809 13.812 1.00 88.31 85 GLY A O 1
ATOM 658 N N . VAL A 1 86 ? -5.373 -1.643 14.306 1.00 90.62 86 VAL A N 1
ATOM 659 C CA . VAL A 1 86 ? -6.241 -2.293 13.314 1.00 90.62 86 VAL A CA 1
ATOM 660 C C . VAL A 1 86 ? -6.006 -1.686 11.938 1.00 90.62 86 VAL A C 1
ATOM 662 O O . VAL A 1 86 ? -6.054 -0.469 11.780 1.00 90.62 86 VAL A O 1
ATOM 665 N N . LEU A 1 87 ? -5.757 -2.527 10.931 1.00 92.06 87 LEU A N 1
ATOM 666 C CA . LEU A 1 87 ? -5.592 -2.079 9.550 1.00 92.06 87 LEU A CA 1
ATOM 667 C C . LEU A 1 87 ? -6.909 -1.512 9.018 1.00 92.06 87 LEU A C 1
ATOM 669 O O . LEU A 1 87 ? -7.898 -2.234 8.947 1.00 92.06 87 LEU A O 1
ATOM 673 N N . VAL A 1 88 ? -6.891 -0.246 8.605 1.00 94.00 88 VAL A N 1
ATOM 674 C CA . VAL A 1 88 ? -8.075 0.425 8.054 1.00 94.00 88 VAL A CA 1
ATOM 675 C C . VAL A 1 88 ? -7.917 0.779 6.591 1.00 94.00 88 VAL A C 1
ATOM 677 O O . VAL A 1 88 ? -8.862 0.614 5.837 1.00 94.00 88 VAL A O 1
ATOM 680 N N . THR A 1 89 ? -6.725 1.191 6.158 1.00 94.50 89 THR A N 1
ATOM 681 C CA . THR A 1 89 ? -6.479 1.454 4.739 1.00 94.50 89 THR A CA 1
ATOM 682 C C . THR A 1 89 ? -5.162 0.859 4.291 1.00 94.50 89 THR A C 1
ATOM 684 O O . THR A 1 89 ? -4.174 0.836 5.035 1.00 94.50 89 THR A O 1
ATOM 687 N N . TYR A 1 90 ? -5.158 0.363 3.061 1.00 94.25 90 TYR A N 1
ATOM 688 C CA . TYR A 1 90 ? -3.982 -0.190 2.419 1.00 94.25 90 TYR A CA 1
ATOM 689 C C . TYR A 1 90 ? -3.977 0.203 0.945 1.00 94.25 90 TYR A C 1
ATOM 691 O O . TYR A 1 90 ? -4.854 -0.197 0.185 1.00 94.25 90 TYR A O 1
ATOM 699 N N . SER A 1 91 ? -2.972 0.971 0.539 1.00 93.44 91 SER A N 1
ATOM 700 C CA . SER A 1 91 ? -2.879 1.540 -0.802 1.00 93.44 91 SER A CA 1
ATOM 701 C C . SER A 1 91 ? -1.521 1.237 -1.420 1.00 93.44 91 SER A C 1
ATOM 703 O O . SER A 1 91 ? -0.484 1.358 -0.764 1.00 93.44 91 SER A O 1
ATOM 705 N N . ARG A 1 92 ? -1.510 0.846 -2.694 1.00 92.44 92 ARG A N 1
ATOM 706 C CA . ARG A 1 92 ? -0.305 0.644 -3.503 1.00 92.44 92 ARG A CA 1
ATOM 707 C C . ARG A 1 92 ? -0.373 1.525 -4.738 1.00 92.44 92 ARG A C 1
ATOM 709 O O . ARG A 1 92 ? -1.371 1.521 -5.457 1.00 92.44 92 ARG A O 1
ATOM 716 N N . ARG A 1 93 ? 0.704 2.257 -5.016 1.00 92.19 93 ARG A N 1
ATOM 717 C CA . ARG A 1 93 ? 0.772 3.193 -6.143 1.00 92.19 93 ARG A CA 1
ATOM 718 C C . ARG A 1 93 ? 2.184 3.385 -6.677 1.00 92.19 93 ARG A C 1
ATOM 720 O O . ARG A 1 93 ? 3.173 3.157 -5.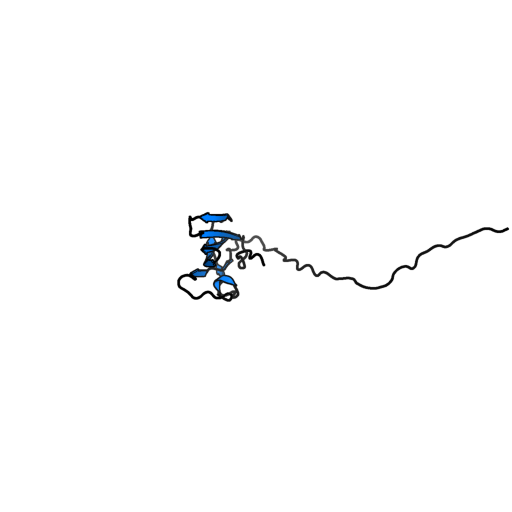983 1.00 92.19 93 ARG A O 1
ATOM 727 N N . CYS A 1 94 ? 2.275 3.852 -7.915 1.00 92.69 94 CYS A N 1
ATOM 728 C CA . CYS A 1 94 ? 3.518 4.351 -8.493 1.00 92.69 94 CYS A CA 1
ATOM 729 C C . CYS A 1 94 ? 3.868 5.723 -7.896 1.00 92.69 94 CYS A C 1
ATOM 731 O O . CYS A 1 94 ? 2.976 6.528 -7.622 1.00 92.69 94 CYS A O 1
ATOM 733 N N . ALA A 1 95 ? 5.156 6.004 -7.708 1.00 93.31 95 ALA A N 1
ATOM 734 C CA . ALA A 1 95 ? 5.625 7.292 -7.213 1.00 93.31 95 ALA A CA 1
ATOM 735 C C . ALA A 1 95 ? 6.945 7.724 -7.867 1.00 93.31 95 ALA A C 1
ATOM 737 O O . ALA A 1 95 ? 7.855 6.920 -8.088 1.00 93.31 95 ALA A O 1
ATOM 738 N N . ASP A 1 96 ? 7.071 9.028 -8.113 1.00 93.38 96 ASP A N 1
ATOM 739 C CA . ASP A 1 96 ? 8.296 9.644 -8.643 1.00 93.38 96 ASP A CA 1
ATOM 740 C C . ASP A 1 96 ? 9.359 9.787 -7.550 1.00 93.38 96 ASP A C 1
ATOM 742 O O . ASP A 1 96 ? 10.538 9.504 -7.763 1.00 93.38 96 ASP A O 1
ATOM 746 N N . LYS A 1 97 ? 8.920 10.165 -6.345 1.00 92.25 97 LYS A N 1
ATOM 747 C CA . LYS A 1 97 ? 9.730 10.240 -5.127 1.00 92.25 97 LYS A CA 1
ATOM 748 C C . LYS A 1 97 ? 9.028 9.477 -4.013 1.00 92.25 97 LYS A C 1
ATOM 750 O O . LYS A 1 97 ? 7.816 9.593 -3.844 1.00 92.25 97 LYS A O 1
ATOM 755 N N . CYS A 1 98 ? 9.791 8.717 -3.239 1.00 93.00 98 CYS A N 1
ATOM 756 C CA . CYS A 1 98 ? 9.264 7.942 -2.125 1.00 93.00 98 CYS A CA 1
ATOM 757 C C . CYS A 1 98 ? 10.260 7.969 -0.964 1.00 93.00 98 CYS A C 1
ATOM 759 O O . CYS A 1 98 ? 11.436 7.666 -1.161 1.00 93.00 98 CYS A O 1
ATOM 761 N N . SER A 1 99 ? 9.782 8.337 0.226 1.00 94.12 99 SER A N 1
ATOM 762 C CA . SER A 1 99 ? 10.557 8.291 1.465 1.00 94.12 99 SER A CA 1
ATOM 763 C C . SER A 1 99 ? 9.845 7.372 2.457 1.00 94.12 99 SER A C 1
ATOM 765 O O . SER A 1 99 ? 8.682 7.642 2.776 1.00 94.12 99 SER A O 1
ATOM 767 N N . PRO A 1 100 ? 10.479 6.274 2.902 1.00 93.00 100 PRO A N 1
ATOM 768 C CA . PRO A 1 100 ? 9.873 5.386 3.875 1.00 93.00 100 PRO A CA 1
ATOM 769 C C . PRO A 1 100 ? 9.790 6.100 5.224 1.00 93.00 100 PRO A C 1
ATOM 771 O O . PRO A 1 100 ? 10.786 6.625 5.719 1.00 93.00 100 PRO A O 1
ATOM 774 N N . ASN A 1 101 ? 8.598 6.141 5.803 1.00 94.88 101 ASN A N 1
ATOM 775 C CA . ASN A 1 101 ? 8.361 6.792 7.084 1.00 94.88 101 ASN A CA 1
ATOM 776 C C . ASN A 1 101 ? 7.130 6.191 7.754 1.00 94.88 101 ASN A C 1
ATOM 778 O O . ASN A 1 101 ? 6.159 5.889 7.068 1.00 94.88 101 ASN A O 1
ATOM 782 N N . CYS A 1 102 ? 7.148 6.086 9.074 1.00 93.94 102 CYS A N 1
ATOM 783 C CA . CYS A 1 102 ? 5.985 5.749 9.881 1.00 93.94 102 CYS A CA 1
ATOM 784 C C . CYS A 1 102 ? 5.802 6.851 10.910 1.00 93.94 102 CYS A C 1
ATOM 786 O O . CYS A 1 102 ? 6.757 7.237 11.581 1.00 93.94 102 CYS A O 1
ATOM 788 N N . TYR A 1 103 ? 4.590 7.375 11.016 1.00 93.50 103 TYR A N 1
ATOM 789 C CA . TYR A 1 103 ? 4.265 8.342 12.047 1.00 93.50 103 TYR A CA 1
ATOM 790 C C . TYR A 1 103 ? 2.944 7.993 12.702 1.00 93.50 103 TYR A C 1
ATOM 792 O O . TYR A 1 103 ? 1.992 7.562 12.052 1.00 93.50 103 TYR A O 1
ATOM 800 N N . GLU A 1 104 ? 2.899 8.240 13.998 1.00 93.00 104 GLU A N 1
ATOM 801 C CA . GLU A 1 104 ? 1.728 8.051 14.831 1.00 93.00 104 GLU A CA 1
ATOM 802 C C . GLU A 1 104 ? 1.209 9.419 15.256 1.00 93.00 104 GLU A C 1
ATOM 804 O O . GLU A 1 104 ? 1.978 10.332 15.573 1.00 93.00 104 GLU A O 1
ATOM 809 N N . LYS A 1 105 ? -0.108 9.593 15.206 1.00 90.81 105 LYS A N 1
ATOM 810 C CA . LYS A 1 105 ? -0.792 10.817 15.622 1.00 90.81 105 LYS A CA 1
ATOM 811 C C . LYS A 1 105 ? -2.081 10.461 16.347 1.00 90.81 105 LYS A C 1
ATOM 813 O O . LYS A 1 105 ? -2.742 9.490 15.994 1.00 90.81 105 LYS A O 1
ATOM 818 N N . GLY A 1 106 ? -2.474 11.309 17.291 1.00 86.75 106 GLY A N 1
ATOM 819 C CA . GLY A 1 106 ? -3.783 11.258 17.939 1.00 86.75 106 GLY A CA 1
ATOM 820 C C . GLY A 1 106 ? -3.707 11.103 19.456 1.00 86.75 106 GLY A C 1
ATOM 821 O O . GLY A 1 106 ? -2.804 10.467 19.991 1.00 86.75 106 GLY A O 1
ATOM 822 N N . PHE A 1 107 ? -4.677 11.710 20.139 1.00 78.38 107 PHE A N 1
ATOM 823 C CA . PHE A 1 107 ? -4.885 11.600 21.582 1.00 78.38 107 PHE A CA 1
ATOM 824 C C . PHE A 1 107 ? -6.182 10.810 21.799 1.00 78.38 107 PHE A C 1
ATOM 826 O O . PHE A 1 107 ? -7.244 11.244 21.363 1.00 78.38 107 PHE A O 1
ATOM 833 N N . GLY A 1 108 ? -6.100 9.618 22.395 1.00 83.19 108 GLY A N 1
ATOM 834 C CA . GLY A 1 108 ? -7.250 8.725 22.623 1.00 83.19 108 GLY A CA 1
ATOM 835 C C . GLY A 1 108 ? -7.627 7.811 21.445 1.00 83.19 108 GLY A C 1
ATOM 836 O O . GLY A 1 108 ? -8.145 6.721 21.670 1.00 83.19 108 GLY A O 1
ATOM 837 N N . MET A 1 109 ? -7.305 8.191 20.206 1.00 86.12 109 MET A N 1
ATOM 838 C CA . MET A 1 109 ? -7.341 7.307 19.032 1.00 86.12 109 MET A CA 1
ATOM 839 C C . MET A 1 109 ? -5.996 7.378 18.318 1.00 86.12 109 MET A C 1
ATOM 841 O O . MET A 1 109 ? -5.668 8.399 17.714 1.00 86.12 109 MET A O 1
ATOM 845 N N . LEU A 1 110 ? -5.210 6.308 18.408 1.00 91.19 110 LEU A N 1
ATOM 846 C CA . LEU A 1 110 ? -3.889 6.239 17.797 1.00 91.19 110 LEU A CA 1
ATOM 847 C C . LEU A 1 110 ? -4.040 5.929 16.311 1.00 91.19 110 LEU A C 1
ATOM 849 O O . LEU A 1 110 ? -4.475 4.842 15.932 1.00 91.19 110 LEU A O 1
ATOM 853 N N . ARG A 1 111 ? -3.678 6.890 15.465 1.00 93.81 111 ARG A N 1
ATOM 854 C CA . ARG A 1 111 ? -3.595 6.723 14.019 1.00 93.81 111 ARG A CA 1
ATOM 855 C C . ARG A 1 111 ? -2.141 6.604 13.609 1.00 93.81 111 ARG A C 1
ATOM 857 O O . ARG A 1 111 ? -1.401 7.583 13.641 1.00 93.81 111 ARG A O 1
ATOM 864 N N . GLU A 1 112 ? -1.762 5.414 13.181 1.00 94.56 112 GLU A N 1
ATOM 865 C CA . GLU A 1 112 ? -0.455 5.128 12.607 1.00 94.56 112 GLU A CA 1
ATOM 866 C C . GLU A 1 112 ? -0.569 5.163 11.085 1.00 94.56 112 GLU A C 1
ATOM 868 O O . GLU A 1 112 ? -1.467 4.550 10.503 1.00 94.56 112 GLU A O 1
ATOM 873 N N . GLN A 1 113 ? 0.331 5.888 10.429 1.00 95.00 113 GLN A N 1
ATOM 874 C CA . GLN A 1 113 ? 0.440 5.887 8.980 1.00 95.00 113 GLN A CA 1
ATOM 875 C C . GLN A 1 113 ? 1.876 5.589 8.567 1.00 95.00 113 GLN A C 1
ATOM 877 O O . GLN A 1 113 ? 2.793 6.377 8.807 1.00 95.00 113 GLN A O 1
ATOM 882 N N . CYS A 1 114 ? 2.048 4.453 7.901 1.00 94.88 114 CYS A N 1
ATOM 883 C CA . CYS A 1 114 ? 3.318 3.975 7.389 1.00 94.88 114 CYS A CA 1
ATOM 884 C C . CYS A 1 114 ? 3.374 4.083 5.869 1.00 94.88 114 CYS A C 1
ATOM 886 O O . CYS A 1 114 ? 2.438 3.738 5.152 1.00 94.88 114 CYS A O 1
ATOM 888 N N . THR A 1 115 ? 4.516 4.540 5.377 1.00 94.88 115 THR A N 1
ATOM 889 C CA . THR A 1 115 ? 4.894 4.571 3.972 1.00 94.88 115 THR A CA 1
ATOM 890 C C . THR A 1 115 ? 6.069 3.629 3.766 1.00 94.88 115 THR A C 1
ATOM 892 O O . THR A 1 115 ? 7.115 3.790 4.395 1.00 94.88 115 THR A O 1
ATOM 895 N N . TYR A 1 116 ? 5.922 2.687 2.841 1.00 93.94 116 TYR A N 1
ATOM 896 C CA . TYR A 1 116 ? 6.991 1.806 2.384 1.00 93.94 116 TYR A CA 1
ATOM 897 C C . TYR A 1 116 ? 7.318 2.102 0.925 1.00 93.94 116 TYR A C 1
ATOM 899 O O . TYR A 1 116 ? 6.442 2.425 0.122 1.00 93.94 116 TYR A O 1
ATOM 907 N N . CYS A 1 117 ? 8.597 1.984 0.588 1.00 92.69 117 CYS A N 1
ATOM 908 C CA . CYS A 1 117 ? 9.122 2.335 -0.721 1.00 92.69 117 CYS A CA 1
ATOM 909 C C . CYS A 1 117 ? 10.008 1.208 -1.239 1.00 92.69 117 CYS A C 1
ATOM 911 O O . CYS A 1 117 ? 10.955 0.810 -0.560 1.00 92.69 117 CYS A O 1
ATOM 913 N N . CYS A 1 118 ? 9.752 0.750 -2.461 1.00 90.25 118 CYS A N 1
ATOM 914 C CA . CYS A 1 118 ? 10.625 -0.185 -3.161 1.00 90.25 118 CYS A CA 1
ATOM 915 C C . CYS A 1 118 ? 11.023 0.374 -4.524 1.00 90.25 118 CYS A C 1
ATOM 917 O O . CYS A 1 118 ? 10.233 1.033 -5.201 1.00 90.25 118 CYS A O 1
ATOM 919 N N . ARG A 1 119 ? 12.251 0.079 -4.952 1.00 88.12 119 ARG A N 1
ATOM 920 C CA . ARG A 1 119 ? 12.702 0.347 -6.320 1.00 88.12 119 ARG A CA 1
ATOM 921 C C . ARG A 1 119 ? 12.353 -0.857 -7.181 1.00 88.12 119 ARG A C 1
ATOM 923 O O . ARG A 1 119 ? 12.801 -1.951 -6.868 1.00 88.12 119 ARG A O 1
ATOM 930 N N . ARG A 1 120 ? 11.562 -0.654 -8.237 1.00 77.44 120 ARG A N 1
ATOM 931 C CA . ARG A 1 120 ? 11.325 -1.625 -9.329 1.00 77.44 120 ARG A CA 1
ATOM 932 C C . ARG A 1 120 ? 10.786 -3.016 -8.957 1.00 77.44 120 ARG A C 1
ATOM 934 O O . ARG A 1 120 ? 10.633 -3.840 -9.848 1.00 77.44 120 ARG A O 1
ATOM 941 N N . ASN A 1 121 ? 10.442 -3.266 -7.694 1.00 84.88 121 ASN A N 1
ATOM 942 C CA . ASN A 1 121 ? 9.863 -4.531 -7.255 1.00 84.88 121 ASN A CA 1
ATOM 943 C C . ASN A 1 121 ? 8.324 -4.437 -7.213 1.00 84.88 121 ASN A C 1
ATOM 945 O O . ASN A 1 121 ? 7.802 -3.727 -6.346 1.00 84.88 121 ASN A O 1
ATOM 949 N N . PRO A 1 122 ? 7.592 -5.163 -8.080 1.00 80.69 122 PRO A N 1
ATOM 950 C CA . PRO A 1 122 ? 6.134 -5.150 -8.074 1.00 80.69 122 PRO A CA 1
ATOM 951 C C . PRO A 1 122 ? 5.550 -5.769 -6.801 1.00 80.69 122 PRO A C 1
ATOM 953 O O . PRO A 1 122 ? 4.548 -5.265 -6.306 1.00 80.69 122 PRO A O 1
ATOM 956 N N . ALA A 1 123 ? 6.210 -6.771 -6.208 1.00 79.75 123 ALA A N 1
ATOM 957 C CA . ALA A 1 123 ? 5.788 -7.447 -4.978 1.00 79.75 123 ALA A CA 1
ATOM 958 C C . ALA A 1 123 ? 6.085 -6.637 -3.697 1.00 79.75 123 ALA A C 1
ATOM 960 O O . ALA A 1 123 ? 6.139 -7.187 -2.596 1.00 79.75 123 ALA A O 1
ATOM 961 N N . CYS A 1 124 ? 6.316 -5.328 -3.828 1.00 83.81 124 CYS A N 1
ATOM 962 C CA . CYS A 1 124 ? 6.525 -4.439 -2.696 1.00 83.81 124 CYS A CA 1
ATOM 963 C C . CYS A 1 124 ? 5.302 -4.437 -1.772 1.00 83.81 124 CYS A C 1
ATOM 965 O O . CYS A 1 124 ? 4.165 -4.268 -2.215 1.00 83.81 124 CYS A O 1
ATOM 967 N N . GLY A 1 125 ? 5.547 -4.573 -0.474 1.00 83.31 125 GLY A N 1
ATOM 968 C CA . GLY A 1 125 ? 4.507 -4.585 0.541 1.00 83.31 125 GLY A CA 1
ATOM 969 C C . GLY A 1 125 ? 5.022 -4.109 1.892 1.00 83.31 125 GLY A C 1
ATOM 970 O O . GLY A 1 125 ? 6.210 -3.840 2.079 1.00 83.31 125 GLY A O 1
ATOM 971 N N . GLU A 1 126 ? 4.098 -4.024 2.842 1.00 83.06 126 GLU A N 1
ATOM 972 C CA . GLU A 1 126 ? 4.397 -3.842 4.259 1.00 83.06 126 GLU A CA 1
ATOM 973 C C . GLU A 1 126 ? 5.270 -5.001 4.762 1.00 83.06 126 GLU A C 1
ATOM 975 O O . GLU A 1 126 ? 4.940 -6.174 4.564 1.00 83.06 126 GLU A O 1
ATOM 980 N N . LYS A 1 127 ? 6.376 -4.687 5.446 1.00 68.00 127 LYS A N 1
ATOM 981 C CA . LYS A 1 127 ? 7.171 -5.699 6.150 1.00 68.00 127 LYS A CA 1
ATOM 982 C C . LYS A 1 127 ? 6.423 -6.117 7.414 1.00 68.00 127 LYS A C 1
ATOM 984 O O . LYS A 1 127 ? 6.659 -5.561 8.482 1.00 68.00 127 LYS A O 1
ATOM 989 N N . ARG A 1 128 ? 5.505 -7.078 7.292 1.00 56.84 128 ARG A N 1
ATOM 990 C CA . ARG A 1 128 ? 4.822 -7.665 8.451 1.00 56.84 128 ARG A CA 1
ATOM 991 C C . ARG A 1 128 ? 5.866 -8.324 9.356 1.00 56.84 128 ARG A C 1
ATOM 993 O O . ARG A 1 128 ? 6.626 -9.176 8.893 1.00 56.84 128 ARG A O 1
ATOM 1000 N N . LYS A 1 129 ? 5.929 -7.916 10.625 1.00 35.78 129 LYS A N 1
ATOM 1001 C CA . LYS A 1 129 ? 6.599 -8.723 11.649 1.00 35.78 129 LYS A CA 1
ATOM 1002 C C . LYS A 1 129 ? 5.709 -9.962 11.877 1.00 35.78 129 LYS A C 1
ATOM 1004 O O . LYS A 1 129 ? 4.494 -9.767 11.949 1.00 35.78 129 LYS A O 1
ATOM 1009 N N . PRO A 1 130 ? 6.270 -11.186 11.857 1.00 36.91 130 PRO A N 1
ATOM 1010 C CA . PRO A 1 130 ? 5.505 -12.409 12.097 1.00 36.91 130 PRO A CA 1
ATOM 1011 C C . PRO A 1 130 ? 4.868 -12.417 13.487 1.00 36.91 130 PRO A C 1
ATOM 1013 O O . PRO A 1 130 ? 5.440 -11.768 14.397 1.00 36.91 130 PRO A O 1
#